Protein AF-A0A3D4EHB1-F1 (afdb_monomer_lite)

pLDDT: mean 96.46, std 2.68, range [78.94, 98.44]

Sequence (70 aa):
MDVVRTAIRVGAEEAYIVYRRSADEMPADKEEVAEAIEEGVKFCYLNAPVEILGDKNGKVNGLKVEIMEL

Secondary structure (DSSP, 8-state):
-HHHHHHHHTT-S--EEE-SS-STT--S-HHHHHHHHHTTPEEETTEEEEEEEE-TTS-EEEEEEEEP--

Structure (mmCIF, N/CA/C/O backbone):
data_AF-A0A3D4EHB1-F1
#
_entry.id   AF-A0A3D4EHB1-F1
#
loop_
_atom_site.group_PDB
_atom_site.id
_atom_site.type_symbol
_atom_site.label_atom_id
_atom_site.label_alt_id
_atom_site.label_comp_id
_atom_site.label_asym_id
_atom_site.label_entity_id
_atom_site.label_seq_id
_atom_site.pdbx_PDB_ins_code
_atom_site.Cartn_x
_atom_site.Cartn_y
_atom_site.Cartn_z
_atom_site.occupancy
_atom_site.B_iso_or_equiv
_atom_site.auth_seq_id
_atom_site.auth_comp_id
_atom_site.auth_asym_id
_atom_site.auth_atom_id
_atom_site.pdbx_PDB_model_num
ATOM 1 N N . MET A 1 1 ? 7.102 -5.644 3.265 1.00 90.88 1 MET A N 1
ATOM 2 C CA . MET A 1 1 ? 5.913 -6.492 3.070 1.00 90.88 1 MET A CA 1
ATOM 3 C C . MET A 1 1 ? 5.193 -6.741 4.397 1.00 90.88 1 MET A C 1
ATOM 5 O O . MET A 1 1 ? 3.978 -6.614 4.470 1.00 90.88 1 MET A O 1
ATOM 9 N N . ASP A 1 2 ? 5.942 -6.935 5.482 1.00 93.81 2 ASP A N 1
ATOM 10 C CA . ASP A 1 2 ? 5.432 -7.204 6.841 1.00 93.81 2 ASP A CA 1
ATOM 11 C C . ASP A 1 2 ? 4.395 -6.208 7.378 1.00 93.81 2 ASP A C 1
ATOM 13 O O . ASP A 1 2 ? 3.365 -6.607 7.923 1.00 93.81 2 ASP A O 1
ATOM 17 N N . VAL A 1 3 ? 4.647 -4.903 7.221 1.00 96.31 3 VAL A N 1
ATOM 18 C CA . VAL A 1 3 ? 3.799 -3.852 7.814 1.00 96.31 3 VAL A CA 1
ATOM 19 C C . VAL A 1 3 ? 2.388 -3.874 7.226 1.00 96.31 3 VAL A C 1
ATOM 21 O O . VAL A 1 3 ? 1.412 -3.795 7.968 1.00 96.31 3 VAL A O 1
ATOM 24 N N . VAL A 1 4 ? 2.267 -4.012 5.903 1.00 96.88 4 VAL A N 1
ATOM 25 C CA . VAL A 1 4 ? 0.966 -3.952 5.224 1.00 96.88 4 VAL A CA 1
ATOM 26 C C . VAL A 1 4 ? 0.125 -5.203 5.503 1.00 96.88 4 VAL A C 1
ATOM 28 O O . VAL A 1 4 ? -1.064 -5.082 5.780 1.00 96.88 4 VAL A O 1
ATOM 31 N N . ARG A 1 5 ? 0.747 -6.390 5.553 1.00 96.31 5 ARG A N 1
ATOM 32 C CA . ARG A 1 5 ? 0.076 -7.646 5.936 1.00 96.31 5 ARG A CA 1
ATOM 33 C C . ARG A 1 5 ? -0.365 -7.613 7.397 1.00 96.31 5 ARG A C 1
ATOM 35 O O . ARG A 1 5 ? -1.480 -8.002 7.731 1.00 96.31 5 ARG A O 1
ATOM 42 N N . THR A 1 6 ? 0.474 -7.063 8.278 1.00 97.44 6 THR A N 1
ATOM 43 C CA . THR A 1 6 ? 0.098 -6.839 9.681 1.00 97.44 6 THR A CA 1
ATOM 44 C C . THR A 1 6 ? -1.111 -5.911 9.788 1.00 97.44 6 THR A C 1
ATOM 46 O O . THR A 1 6 ? -2.014 -6.214 10.560 1.00 97.44 6 THR A O 1
ATOM 49 N N . ALA A 1 7 ? -1.176 -4.834 8.992 1.00 97.50 7 ALA A N 1
ATOM 50 C CA . ALA A 1 7 ? -2.320 -3.918 8.975 1.00 97.50 7 ALA A CA 1
ATOM 51 C C . ALA A 1 7 ? -3.639 -4.642 8.644 1.00 97.50 7 ALA A C 1
ATOM 53 O O . ALA A 1 7 ? -4.635 -4.442 9.337 1.00 97.50 7 ALA A O 1
ATOM 54 N N . ILE A 1 8 ? -3.626 -5.538 7.651 1.00 96.75 8 ILE A N 1
ATOM 55 C CA . ILE A 1 8 ? -4.784 -6.381 7.310 1.00 96.75 8 ILE A CA 1
ATOM 56 C C . ILE A 1 8 ? -5.175 -7.261 8.504 1.00 96.75 8 ILE A C 1
ATOM 58 O O . ILE A 1 8 ? -6.327 -7.265 8.931 1.00 96.75 8 ILE A O 1
ATOM 62 N N . ARG A 1 9 ? -4.206 -7.957 9.107 1.00 96.25 9 ARG A N 1
ATOM 63 C CA . ARG A 1 9 ? -4.448 -8.890 10.224 1.00 96.25 9 ARG A CA 1
ATOM 64 C C . ARG A 1 9 ? -4.979 -8.209 11.489 1.00 96.25 9 ARG A C 1
ATOM 66 O O . ARG A 1 9 ? -5.675 -8.856 12.267 1.00 96.25 9 ARG A O 1
ATOM 73 N N . VAL A 1 10 ? -4.680 -6.924 11.700 1.00 97.56 10 VAL A N 1
ATOM 74 C CA . VAL A 1 10 ? -5.239 -6.130 12.814 1.00 97.56 10 VAL A CA 1
ATOM 75 C C . VAL A 1 10 ? -6.573 -5.454 12.471 1.00 97.56 10 VAL A C 1
ATOM 77 O O . VAL A 1 10 ? -7.092 -4.691 13.283 1.00 97.56 10 VAL A O 1
ATOM 80 N N . GLY A 1 11 ? -7.152 -5.752 11.303 1.00 97.06 11 GLY A N 1
ATOM 81 C CA . GLY A 1 11 ? -8.509 -5.355 10.933 1.00 97.06 11 GLY A CA 1
ATOM 82 C C . GLY A 1 11 ? -8.612 -4.103 10.065 1.00 97.06 11 GLY A C 1
ATOM 83 O O . GLY A 1 11 ? -9.665 -3.468 10.064 1.00 97.06 11 GLY A O 1
ATOM 84 N N . ALA A 1 12 ? -7.555 -3.717 9.341 1.00 97.69 12 ALA A N 1
ATOM 85 C CA . ALA A 1 12 ? -7.696 -2.705 8.296 1.00 97.69 12 ALA A CA 1
ATOM 86 C C . ALA A 1 12 ? -8.647 -3.209 7.198 1.00 97.69 12 ALA A C 1
ATOM 88 O O . ALA A 1 12 ? -8.481 -4.319 6.699 1.00 97.69 12 ALA A O 1
ATOM 89 N N . GLU A 1 13 ? -9.623 -2.382 6.811 1.00 97.25 13 GLU A N 1
ATOM 90 C CA . GLU A 1 13 ? -10.570 -2.705 5.733 1.00 97.25 13 GLU A CA 1
ATOM 91 C C . GLU A 1 13 ? -9.851 -2.868 4.388 1.00 97.25 13 GLU A C 1
ATOM 93 O O . GLU A 1 13 ? -10.127 -3.794 3.631 1.00 97.25 13 GLU A O 1
ATOM 98 N N . GLU A 1 14 ? -8.880 -1.994 4.118 1.00 97.19 14 GLU A N 1
ATOM 99 C CA . GLU A 1 14 ? -8.027 -2.054 2.938 1.00 97.19 14 GLU A CA 1
ATOM 100 C C . GLU A 1 14 ? -6.597 -1.650 3.303 1.00 97.19 14 GLU A C 1
ATOM 102 O O . GLU A 1 14 ? -6.378 -0.771 4.142 1.00 97.19 14 GLU A O 1
ATOM 107 N N . ALA A 1 15 ? -5.612 -2.261 2.645 1.00 97.75 15 ALA A N 1
ATOM 108 C CA . ALA A 1 15 ? -4.206 -1.949 2.856 1.00 97.75 15 ALA A CA 1
ATOM 109 C C . ALA A 1 15 ? -3.471 -1.837 1.517 1.00 97.75 15 ALA A C 1
ATOM 111 O O . ALA A 1 15 ? -3.623 -2.679 0.630 1.00 97.75 15 ALA A O 1
ATOM 112 N N . TYR A 1 16 ? -2.673 -0.778 1.380 1.00 98.06 16 TYR A N 1
ATOM 113 C CA . TYR A 1 16 ? -2.035 -0.395 0.126 1.00 98.06 16 TYR A CA 1
ATOM 114 C C . TYR A 1 16 ? -0.514 -0.333 0.274 1.00 98.06 16 TYR A C 1
ATOM 116 O O . TYR A 1 16 ? 0.001 0.226 1.243 1.00 98.06 16 TYR A O 1
ATOM 124 N N . ILE A 1 17 ? 0.208 -0.834 -0.727 1.00 97.69 17 ILE A N 1
ATOM 125 C CA . ILE A 1 17 ? 1.614 -0.504 -0.963 1.00 97.69 17 ILE A CA 1
ATOM 126 C C . ILE A 1 17 ? 1.682 0.545 -2.063 1.00 97.69 17 ILE A C 1
ATOM 128 O O . ILE A 1 17 ? 1.335 0.281 -3.210 1.00 97.69 17 ILE A O 1
ATOM 132 N N . VAL A 1 18 ? 2.185 1.724 -1.712 1.00 97.94 18 VAL A N 1
ATOM 133 C CA . VAL A 1 18 ? 2.500 2.796 -2.659 1.00 97.94 18 VAL A CA 1
ATOM 134 C C . VAL A 1 18 ? 3.980 2.701 -3.000 1.00 97.94 18 VAL A C 1
ATOM 136 O O . VAL A 1 18 ? 4.832 2.872 -2.124 1.00 97.94 18 VAL A O 1
ATOM 139 N N . TYR A 1 19 ? 4.291 2.378 -4.254 1.00 97.50 19 TYR A N 1
ATOM 140 C CA . TYR A 1 19 ? 5.655 2.107 -4.693 1.00 97.50 19 TYR A CA 1
ATOM 141 C C . TYR A 1 19 ? 6.023 2.933 -5.920 1.00 97.50 19 TYR A C 1
ATOM 143 O O . TYR A 1 19 ? 5.374 2.863 -6.957 1.00 97.50 19 TYR A O 1
ATOM 151 N N . ARG A 1 20 ? 7.121 3.683 -5.816 1.00 97.31 20 ARG A N 1
ATOM 152 C CA . ARG A 1 20 ? 7.580 4.625 -6.850 1.00 97.31 20 ARG A CA 1
ATOM 153 C C . ARG A 1 20 ? 8.182 3.974 -8.104 1.00 97.31 20 ARG A C 1
ATOM 155 O O . ARG A 1 20 ? 8.623 4.680 -8.994 1.00 97.31 20 ARG A O 1
ATOM 162 N N . ARG A 1 21 ? 8.305 2.648 -8.148 1.00 97.06 21 ARG A N 1
ATOM 163 C CA . ARG A 1 21 ? 8.888 1.913 -9.283 1.00 97.06 21 ARG A CA 1
ATOM 164 C C . ARG A 1 21 ? 7.902 0.880 -9.814 1.00 97.06 21 ARG A C 1
ATOM 166 O O . ARG A 1 21 ? 6.823 0.700 -9.238 1.00 97.06 21 ARG A O 1
ATOM 173 N N . SER A 1 22 ? 8.274 0.217 -10.903 1.00 96.69 22 SER A N 1
ATOM 174 C CA . SER A 1 22 ? 7.512 -0.905 -11.452 1.00 96.69 22 SER A CA 1
ATOM 175 C C . SER A 1 22 ? 7.552 -2.137 -10.538 1.00 96.69 22 SER A C 1
ATOM 177 O O . SER A 1 22 ? 8.335 -2.212 -9.587 1.00 96.69 22 SER A O 1
ATOM 179 N N . ALA A 1 23 ? 6.699 -3.119 -10.834 1.00 94.88 23 ALA A N 1
ATOM 180 C CA . ALA A 1 23 ? 6.718 -4.416 -10.162 1.00 94.88 23 ALA A CA 1
ATOM 181 C C . ALA A 1 23 ? 8.045 -5.167 -10.378 1.00 94.88 23 ALA A C 1
ATOM 183 O O . ALA A 1 23 ? 8.544 -5.788 -9.444 1.00 94.88 23 ALA A O 1
ATOM 184 N N . ASP A 1 24 ? 8.644 -5.054 -11.567 1.00 94.94 24 ASP A N 1
ATOM 185 C CA . ASP A 1 24 ? 9.889 -5.748 -11.929 1.00 94.94 24 ASP A CA 1
ATOM 186 C C . ASP A 1 24 ? 11.107 -5.230 -11.155 1.00 94.94 24 ASP A C 1
ATOM 188 O O . ASP A 1 24 ? 12.082 -5.949 -10.942 1.00 94.94 24 ASP A O 1
ATOM 192 N N . GLU A 1 25 ? 11.048 -3.979 -10.704 1.00 95.44 25 GLU A N 1
ATOM 193 C CA . GLU A 1 25 ? 12.093 -3.343 -9.903 1.00 95.44 25 GLU A CA 1
ATOM 194 C C . GLU A 1 25 ? 11.904 -3.545 -8.393 1.00 95.44 25 GLU A C 1
ATOM 196 O O . GLU A 1 25 ? 12.701 -3.031 -7.597 1.00 95.44 25 GLU A O 1
ATOM 201 N N . MET A 1 26 ? 10.840 -4.243 -7.977 1.00 95.25 26 MET A N 1
ATOM 202 C CA . MET A 1 26 ? 10.566 -4.502 -6.570 1.00 95.25 26 MET A CA 1
ATOM 203 C C . MET A 1 26 ? 11.639 -5.440 -5.991 1.00 95.25 26 MET A C 1
ATOM 205 O O . MET A 1 26 ? 11.792 -6.560 -6.468 1.00 95.25 26 MET A O 1
ATOM 209 N N . PRO A 1 27 ? 12.368 -5.027 -4.936 1.00 94.88 27 PRO A N 1
ATOM 210 C CA . PRO A 1 27 ? 13.447 -5.832 -4.362 1.00 94.88 27 PRO A CA 1
ATOM 211 C C . PRO A 1 27 ? 12.949 -6.928 -3.409 1.00 94.88 27 PRO A C 1
ATOM 213 O O . PRO A 1 27 ? 13.765 -7.670 -2.873 1.00 94.88 27 PRO A O 1
ATOM 216 N N . ALA A 1 28 ? 11.644 -6.966 -3.125 1.00 93.50 28 ALA A N 1
ATOM 217 C CA . ALA A 1 28 ? 11.049 -7.958 -2.239 1.00 93.50 28 ALA A CA 1
ATOM 218 C C . ALA A 1 28 ? 11.043 -9.339 -2.904 1.00 93.50 28 ALA A C 1
ATOM 220 O O . ALA A 1 28 ? 10.984 -9.441 -4.132 1.00 93.50 28 ALA A O 1
ATOM 221 N N . ASP A 1 29 ? 11.085 -10.388 -2.085 1.00 96.00 29 ASP A N 1
ATOM 222 C CA . ASP A 1 29 ? 10.995 -11.752 -2.590 1.00 96.00 29 ASP A CA 1
ATOM 223 C C . ASP A 1 29 ? 9.649 -11.975 -3.302 1.00 96.00 29 ASP A C 1
ATOM 225 O O . ASP A 1 29 ? 8.605 -11.472 -2.876 1.00 96.00 29 ASP A O 1
ATOM 229 N N . LYS A 1 30 ? 9.667 -12.714 -4.415 1.00 94.38 30 LYS A N 1
ATOM 230 C CA . LYS A 1 30 ? 8.465 -12.963 -5.221 1.00 94.38 30 LYS A CA 1
ATOM 231 C C . LYS A 1 30 ? 7.409 -13.749 -4.449 1.00 94.38 30 LYS A C 1
ATOM 233 O O . LYS A 1 30 ? 6.224 -13.513 -4.668 1.00 94.38 30 LYS A O 1
ATOM 238 N N . GLU A 1 31 ? 7.828 -14.653 -3.570 1.00 95.88 31 GLU A N 1
ATOM 239 C CA . GLU A 1 31 ? 6.933 -15.422 -2.710 1.00 95.88 31 GLU A CA 1
ATOM 240 C C . GLU A 1 31 ? 6.258 -14.500 -1.687 1.00 95.88 31 GLU A C 1
ATOM 242 O O . GLU A 1 31 ? 5.034 -14.494 -1.593 1.00 95.88 31 GLU A O 1
ATOM 247 N N . GLU A 1 32 ? 7.006 -13.596 -1.042 1.00 95.25 32 GLU A N 1
ATOM 248 C CA . GLU A 1 32 ? 6.426 -12.607 -0.116 1.00 95.25 32 GLU A CA 1
ATOM 249 C C . GLU A 1 32 ? 5.425 -11.664 -0.797 1.00 95.25 32 GLU A C 1
ATOM 251 O O . GLU A 1 32 ? 4.419 -11.275 -0.196 1.00 95.25 32 GLU A O 1
ATOM 256 N N . VAL A 1 33 ? 5.699 -11.264 -2.042 1.00 96.06 33 VAL A N 1
ATOM 257 C CA . VAL A 1 33 ? 4.776 -10.439 -2.832 1.00 96.06 33 VAL A CA 1
ATOM 258 C C . VAL A 1 33 ? 3.517 -11.230 -3.185 1.00 96.06 33 VAL A C 1
ATOM 260 O O . VAL A 1 33 ? 2.419 -10.690 -3.062 1.00 96.06 33 VAL A O 1
ATOM 263 N N . ALA A 1 34 ? 3.651 -12.499 -3.579 1.00 95.88 34 ALA A N 1
ATOM 264 C CA . ALA A 1 34 ? 2.514 -13.362 -3.887 1.00 95.88 34 ALA A CA 1
ATOM 265 C C . ALA A 1 34 ? 1.624 -13.593 -2.656 1.00 95.88 34 ALA A C 1
ATOM 267 O O . ALA A 1 34 ? 0.414 -13.396 -2.741 1.00 95.88 34 ALA A O 1
ATOM 268 N N . GLU A 1 35 ? 2.217 -13.902 -1.501 1.00 96.31 35 GLU A N 1
ATOM 269 C CA . GLU A 1 35 ? 1.492 -14.044 -0.234 1.00 96.31 35 GLU A CA 1
ATOM 270 C C . GLU A 1 35 ? 0.768 -12.751 0.166 1.00 96.31 35 GLU A C 1
ATOM 272 O O . GLU A 1 35 ? -0.354 -12.779 0.668 1.00 96.31 35 GLU A O 1
ATOM 277 N N . ALA A 1 36 ? 1.390 -11.590 -0.057 1.00 96.50 36 ALA A N 1
ATOM 278 C CA . ALA A 1 36 ? 0.755 -10.306 0.216 1.00 96.50 36 ALA A CA 1
ATOM 279 C C . ALA A 1 36 ? -0.456 -10.053 -0.692 1.00 96.50 36 ALA A C 1
ATOM 281 O O . ALA A 1 36 ? -1.484 -9.570 -0.218 1.00 96.50 36 ALA A O 1
ATOM 282 N N . ILE A 1 37 ? -0.349 -10.387 -1.981 1.00 95.69 37 ILE A N 1
ATOM 283 C CA . ILE A 1 37 ? -1.468 -10.302 -2.926 1.00 95.69 37 ILE A CA 1
ATOM 284 C C . ILE A 1 37 ? -2.595 -11.256 -2.501 1.00 95.69 37 ILE A C 1
ATOM 286 O O . ILE A 1 37 ? -3.757 -10.853 -2.519 1.00 95.69 37 ILE A O 1
ATOM 290 N N . GLU A 1 38 ? -2.269 -12.479 -2.073 1.00 96.50 38 GLU A N 1
ATOM 291 C CA . GLU A 1 38 ? -3.244 -13.461 -1.573 1.00 96.50 38 GLU A CA 1
ATOM 292 C C . GLU A 1 38 ? -3.964 -12.977 -0.303 1.00 96.50 38 GLU A C 1
ATOM 294 O O . GLU A 1 38 ? -5.175 -13.154 -0.173 1.00 96.50 3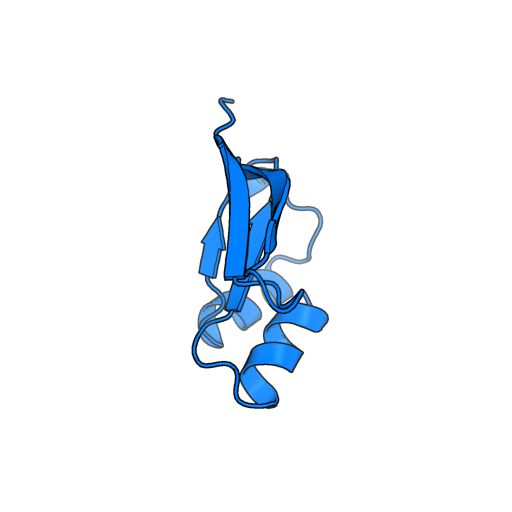8 GLU A O 1
ATOM 299 N N . GLU A 1 39 ? -3.260 -12.278 0.594 1.00 96.56 39 GLU A N 1
ATOM 300 C CA . GLU A 1 39 ? -3.859 -11.627 1.769 1.00 96.56 39 GLU A CA 1
ATOM 301 C C . GLU A 1 39 ? -4.702 -10.383 1.430 1.00 96.56 39 GLU A C 1
ATOM 303 O O . GLU A 1 39 ? -5.344 -9.825 2.319 1.00 96.56 39 GLU A O 1
ATOM 308 N N . GLY A 1 40 ? -4.739 -9.947 0.166 1.00 96.38 40 GLY A N 1
ATOM 309 C CA . GLY A 1 40 ? -5.557 -8.820 -0.291 1.00 96.38 40 GLY A CA 1
ATOM 310 C C . GLY A 1 40 ? -4.851 -7.461 -0.275 1.00 96.38 40 GLY A C 1
ATOM 311 O O . GLY A 1 40 ? -5.514 -6.424 -0.360 1.00 96.38 40 GLY A O 1
ATOM 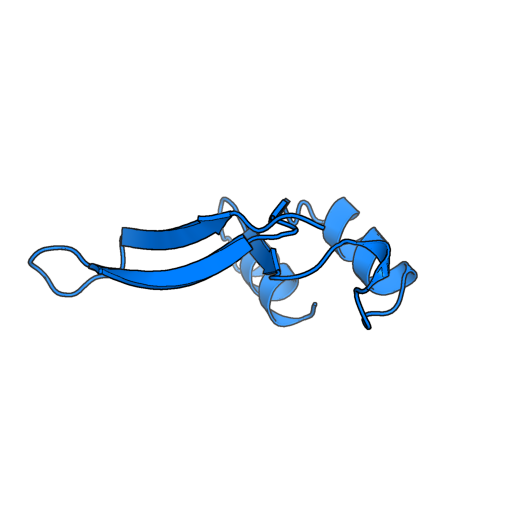312 N N . VAL A 1 41 ? -3.516 -7.429 -0.184 1.00 97.88 41 VAL A N 1
ATOM 313 C CA . VAL A 1 41 ? -2.740 -6.186 -0.310 1.00 97.88 41 VAL A CA 1
ATOM 314 C C . VAL A 1 41 ? -2.908 -5.599 -1.712 1.00 97.88 41 VAL A C 1
ATOM 316 O O . VAL A 1 41 ? -2.693 -6.270 -2.722 1.00 97.88 41 VAL A O 1
ATOM 319 N N . LYS A 1 42 ? -3.227 -4.305 -1.782 1.00 97.81 42 LYS A N 1
ATOM 320 C CA . LYS A 1 42 ? -3.353 -3.560 -3.040 1.00 97.81 42 LYS A CA 1
ATOM 321 C C . LYS A 1 42 ? -2.036 -2.873 -3.390 1.00 97.81 42 LYS A C 1
ATOM 323 O O . LYS A 1 42 ? -1.485 -2.126 -2.584 1.00 97.81 42 LYS A O 1
ATOM 328 N N . PHE A 1 43 ? -1.537 -3.085 -4.603 1.00 97.69 43 PHE A N 1
ATOM 329 C CA . PHE A 1 43 ? -0.282 -2.491 -5.062 1.00 97.69 43 PHE A CA 1
ATOM 330 C C . PHE A 1 43 ? -0.527 -1.316 -6.010 1.00 97.69 43 PHE A C 1
ATOM 332 O O . PHE A 1 43 ? -1.165 -1.459 -7.050 1.00 97.69 43 PHE A O 1
ATOM 339 N N . CYS A 1 44 ? 0.044 -0.167 -5.662 1.00 97.44 44 CYS A N 1
ATOM 340 C CA . CYS A 1 44 ? 0.078 1.044 -6.470 1.00 97.44 44 CYS A CA 1
ATOM 341 C C . CYS A 1 44 ? 1.519 1.265 -6.954 1.00 97.44 44 CYS A C 1
ATOM 343 O O . CYS A 1 44 ? 2.289 1.994 -6.326 1.00 97.44 44 CYS A O 1
ATOM 345 N N . TYR A 1 45 ? 1.897 0.594 -8.044 1.00 97.56 45 TYR A N 1
ATOM 346 C CA . TYR A 1 45 ? 3.196 0.777 -8.709 1.00 97.56 45 TYR A CA 1
ATOM 347 C C . TYR A 1 45 ? 3.273 2.125 -9.420 1.00 97.56 45 TYR A C 1
ATOM 349 O O . TYR A 1 45 ? 2.237 2.700 -9.745 1.00 97.56 45 TYR A O 1
ATOM 357 N N . LEU A 1 46 ? 4.488 2.617 -9.674 1.00 98.00 46 LEU A N 1
ATOM 358 C CA . LEU A 1 46 ? 4.724 3.930 -10.288 1.00 98.00 46 LEU A CA 1
ATOM 359 C C . LEU A 1 46 ? 3.969 5.070 -9.575 1.00 98.00 46 LEU A C 1
ATOM 361 O O . LEU A 1 46 ? 3.467 5.992 -10.204 1.00 98.00 46 LEU A O 1
ATOM 365 N N . ASN A 1 47 ? 3.866 5.003 -8.248 1.00 98.38 47 ASN A N 1
ATOM 366 C CA . ASN A 1 47 ? 3.272 6.052 -7.423 1.00 98.38 47 ASN A CA 1
ATOM 367 C C . ASN A 1 47 ? 4.295 6.544 -6.395 1.00 98.38 47 ASN A C 1
ATOM 369 O O . ASN A 1 47 ? 4.757 5.772 -5.549 1.00 98.38 47 ASN A O 1
ATOM 373 N N . ALA A 1 48 ? 4.632 7.832 -6.432 1.00 98.00 48 ALA A N 1
ATOM 374 C CA . ALA A 1 48 ? 5.502 8.467 -5.447 1.00 98.00 48 ALA A CA 1
ATOM 375 C C . ALA A 1 48 ? 4.678 9.329 -4.473 1.00 98.00 48 ALA A C 1
ATOM 377 O O . ALA A 1 48 ? 3.940 10.204 -4.921 1.00 98.00 48 ALA A O 1
ATOM 378 N N . PRO A 1 49 ? 4.775 9.128 -3.146 1.00 97.81 49 PRO A N 1
ATOM 379 C CA . PRO A 1 49 ? 4.095 9.989 -2.183 1.00 97.81 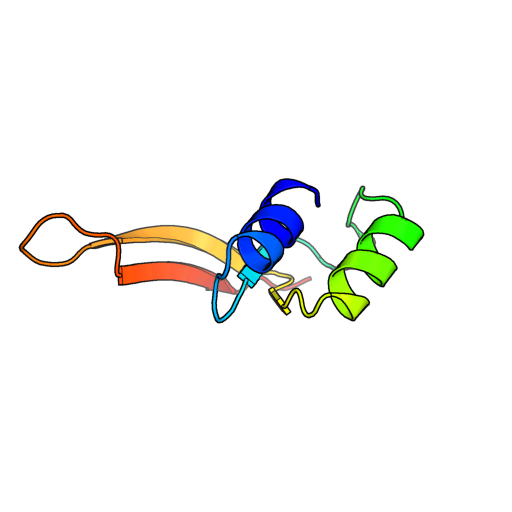49 PRO A CA 1
ATOM 380 C C . PRO A 1 49 ? 4.698 11.399 -2.191 1.00 97.81 49 PRO A C 1
ATOM 382 O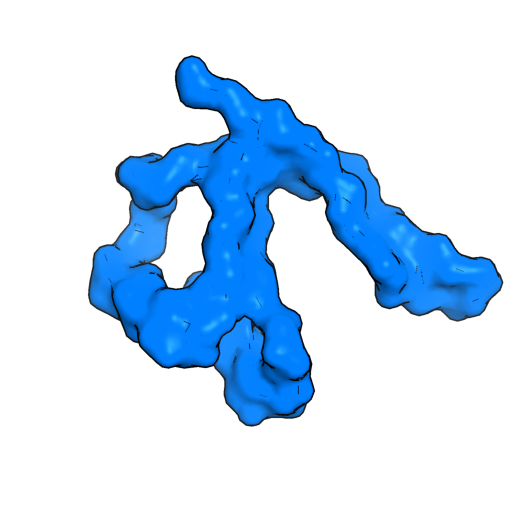 O . PRO A 1 49 ? 5.917 11.548 -2.120 1.00 97.81 49 PRO A O 1
ATOM 385 N N . VAL A 1 50 ? 3.843 12.424 -2.231 1.00 98.19 50 VAL A N 1
ATOM 386 C CA . VAL A 1 50 ? 4.267 13.837 -2.248 1.00 98.19 50 VAL A CA 1
ATOM 387 C C . VAL A 1 50 ? 3.721 14.649 -1.076 1.00 98.19 50 VAL A C 1
ATOM 389 O O . VAL A 1 50 ? 4.340 15.632 -0.680 1.00 98.19 50 VAL A O 1
ATOM 392 N N . GLU A 1 51 ? 2.585 14.252 -0.497 1.00 98.31 51 GLU A N 1
ATOM 393 C CA . GLU A 1 51 ? 1.957 14.993 0.603 1.00 98.31 51 GLU A CA 1
ATOM 394 C C . GLU A 1 51 ? 1.035 14.089 1.433 1.00 98.31 51 GLU A C 1
ATOM 396 O O . GLU A 1 51 ? 0.256 13.313 0.877 1.00 98.31 51 GLU A O 1
ATOM 401 N N . ILE A 1 52 ? 1.091 14.204 2.763 1.00 98.19 52 ILE A N 1
ATOM 402 C CA . ILE A 1 52 ? 0.116 13.585 3.673 1.00 98.19 52 ILE A CA 1
ATOM 403 C C . ILE A 1 52 ? -0.978 14.614 3.951 1.00 98.19 52 ILE A C 1
ATOM 405 O O . ILE A 1 52 ? -0.692 15.704 4.442 1.00 98.19 52 ILE A O 1
ATOM 409 N N . LEU A 1 53 ? -2.225 14.2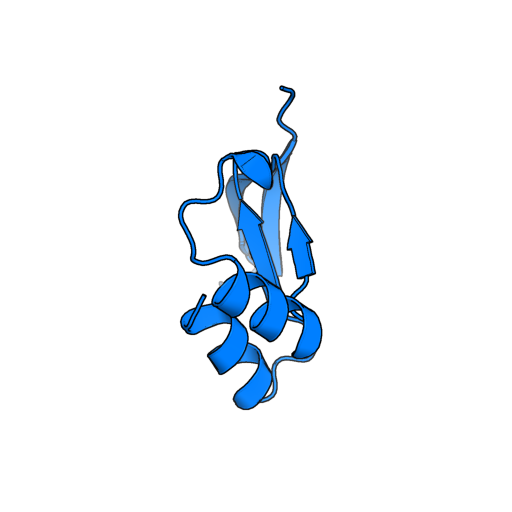57 3.658 1.00 98.25 53 LEU A N 1
ATOM 410 C CA . LEU A 1 53 ? -3.383 15.118 3.872 1.00 98.25 53 LEU A CA 1
ATOM 411 C C . LEU A 1 53 ? -3.994 14.852 5.250 1.00 98.25 53 LEU A C 1
ATOM 413 O O . LEU A 1 53 ? -4.027 13.712 5.724 1.00 98.25 53 LEU A O 1
ATOM 417 N N . GLY A 1 54 ? -4.493 15.913 5.885 1.00 97.94 54 GLY A N 1
ATOM 418 C CA . GLY A 1 54 ? -5.139 15.848 7.190 1.00 97.94 54 GLY A CA 1
ATOM 419 C C . GLY A 1 54 ? -6.449 16.628 7.241 1.00 97.94 54 GLY A C 1
ATOM 420 O O . GLY A 1 54 ? -6.664 17.577 6.487 1.00 97.94 54 GLY A O 1
ATOM 421 N N . ASP A 1 55 ? -7.336 16.227 8.147 1.00 97.38 55 ASP A N 1
ATOM 422 C CA . ASP A 1 55 ? -8.550 16.967 8.468 1.00 97.38 55 ASP A CA 1
ATOM 423 C C . ASP A 1 55 ? -8.272 18.141 9.430 1.00 97.38 55 ASP A C 1
ATOM 425 O O . ASP A 1 55 ? -7.181 18.307 9.980 1.00 97.38 55 ASP A O 1
ATOM 429 N N . LYS A 1 56 ? -9.301 18.956 9.685 1.00 96.88 56 LYS A N 1
ATOM 430 C CA . LYS A 1 56 ? -9.228 20.098 10.616 1.00 96.88 56 LYS A CA 1
ATOM 431 C C . LYS A 1 56 ? -8.902 19.721 12.071 1.00 96.88 56 LYS A C 1
ATOM 433 O O . LYS A 1 56 ? -8.614 20.609 12.866 1.00 96.88 56 LYS A O 1
ATOM 438 N N . ASN A 1 57 ? -8.993 18.440 12.430 1.00 97.00 57 ASN A N 1
ATOM 439 C CA . ASN A 1 57 ? -8.708 17.916 13.765 1.00 97.00 57 ASN A CA 1
ATOM 440 C C . ASN A 1 57 ? -7.307 17.281 13.846 1.00 97.00 57 ASN A C 1
ATOM 442 O O . ASN A 1 57 ? -6.967 16.695 14.874 1.00 97.00 57 ASN A O 1
ATOM 446 N N . GLY A 1 58 ? -6.508 17.366 12.777 1.00 95.75 58 GLY A N 1
ATOM 447 C CA . GLY A 1 58 ? -5.162 16.801 12.710 1.00 95.75 58 GLY A CA 1
ATOM 448 C C . GLY A 1 58 ? -5.122 15.294 12.446 1.00 95.75 58 GLY A C 1
ATOM 449 O O . GLY A 1 58 ? -4.087 14.672 12.678 1.00 95.75 58 GLY A O 1
ATOM 450 N N . LYS A 1 59 ? -6.218 14.680 11.978 1.00 98.06 59 LYS A N 1
ATOM 451 C CA . LYS A 1 59 ? -6.235 13.263 11.583 1.00 98.06 59 LYS A CA 1
ATOM 452 C C . LYS A 1 59 ? -5.892 13.109 10.109 1.00 98.06 59 LYS A C 1
ATOM 454 O O . LYS A 1 59 ? -6.458 13.806 9.274 1.00 98.06 59 LYS A O 1
ATOM 459 N N . VAL A 1 60 ? -5.019 12.153 9.790 1.00 97.94 60 VAL A N 1
ATOM 460 C CA . VAL A 1 60 ? -4.701 11.794 8.400 1.00 97.94 60 VAL A CA 1
ATOM 461 C C . VAL A 1 60 ? -5.957 11.273 7.702 1.00 97.94 60 VAL A C 1
ATOM 463 O O . VAL A 1 60 ? -6.660 10.425 8.250 1.00 97.94 60 VAL A O 1
ATOM 466 N N . ASN A 1 61 ? -6.233 11.773 6.499 1.00 97.50 61 ASN A N 1
ATOM 467 C CA . ASN A 1 61 ? -7.392 11.365 5.697 1.00 97.50 61 ASN A CA 1
ATOM 468 C C . ASN A 1 61 ? -7.066 11.112 4.216 1.00 97.50 61 ASN A C 1
ATOM 470 O O . ASN A 1 61 ? -7.964 10.786 3.444 1.00 97.50 61 ASN A O 1
ATOM 474 N N . GLY A 1 62 ? -5.802 11.246 3.812 1.00 97.62 62 GLY A N 1
ATOM 475 C CA . GLY A 1 62 ? -5.383 10.968 2.447 1.00 97.62 62 GLY A CA 1
ATOM 476 C C . GLY A 1 62 ? -3.873 11.028 2.264 1.00 97.62 62 GLY A C 1
ATOM 477 O O . GLY A 1 62 ? -3.145 11.598 3.077 1.00 97.62 62 GLY A O 1
ATOM 478 N N . LEU A 1 63 ? -3.412 10.444 1.163 1.00 98.19 63 LEU A N 1
ATOM 479 C CA . LEU A 1 63 ? -2.035 10.524 0.697 1.00 98.19 63 LEU A CA 1
ATOM 480 C C . LEU A 1 63 ? -2.070 10.997 -0.752 1.00 98.19 63 LEU A C 1
ATOM 482 O O . LEU A 1 63 ? -2.623 10.319 -1.618 1.00 98.19 63 LEU A O 1
ATOM 486 N N . LYS A 1 64 ? -1.497 12.168 -1.014 1.00 98.44 64 LYS A N 1
ATOM 487 C CA . LYS A 1 64 ? -1.312 12.656 -2.375 1.00 98.44 64 LYS A CA 1
ATOM 488 C C . LYS A 1 64 ? -0.095 11.971 -2.974 1.00 98.44 64 LYS A C 1
ATOM 490 O O . LYS A 1 64 ? 0.970 11.916 -2.350 1.00 98.44 64 LYS A O 1
ATOM 495 N N . VAL A 1 65 ? -0.260 11.485 -4.194 1.00 98.44 65 VAL A N 1
ATOM 496 C CA . VAL A 1 65 ? 0.785 10.806 -4.954 1.00 98.44 65 VAL A CA 1
ATOM 49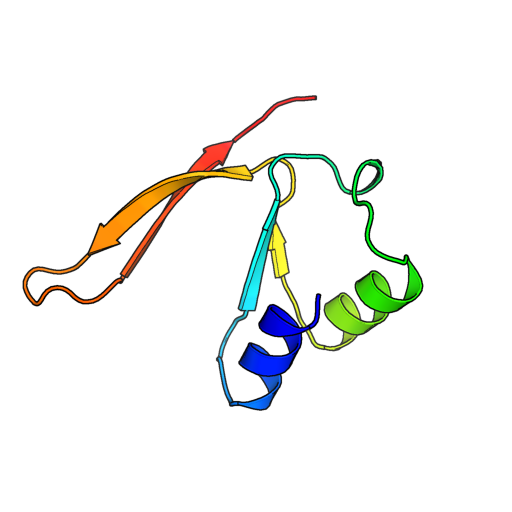7 C C . VAL A 1 65 ? 0.984 11.482 -6.303 1.00 98.44 65 VAL A C 1
ATOM 499 O O . VAL A 1 65 ? 0.057 12.073 -6.857 1.00 98.44 65 VAL A O 1
ATOM 502 N N . GLU A 1 66 ? 2.201 11.389 -6.814 1.00 98.12 66 GLU A N 1
ATOM 503 C CA . GLU A 1 66 ? 2.543 11.666 -8.202 1.00 98.12 66 GLU A CA 1
ATOM 504 C C . GLU A 1 66 ? 2.616 10.339 -8.963 1.00 98.12 66 GLU A C 1
ATOM 506 O O . GLU A 1 66 ? 3.247 9.384 -8.495 1.00 98.12 66 GLU A O 1
ATOM 511 N N . ILE A 1 67 ? 1.942 10.278 -10.114 1.00 97.62 67 ILE A N 1
ATOM 512 C CA . ILE A 1 67 ? 2.015 9.129 -11.018 1.00 97.62 67 ILE A CA 1
ATOM 513 C C . ILE A 1 67 ? 3.299 9.248 -11.825 1.00 97.62 67 ILE A C 1
ATOM 515 O O . ILE A 1 67 ? 3.556 10.276 -12.447 1.00 97.62 67 ILE A O 1
ATOM 519 N N . MET A 1 68 ? 4.092 8.188 -11.796 1.00 94.94 68 MET A N 1
ATOM 520 C CA . MET A 1 68 ? 5.355 8.090 -12.503 1.00 94.94 68 MET A CA 1
ATOM 521 C C . MET A 1 68 ? 5.174 7.348 -13.827 1.00 94.94 68 MET A C 1
ATOM 523 O O . MET A 1 68 ? 4.251 6.552 -13.999 1.00 94.94 68 MET A O 1
ATOM 527 N N . GLU A 1 69 ? 6.097 7.590 -14.746 1.00 88.88 69 GLU A N 1
ATOM 528 C CA . GLU A 1 69 ? 6.205 6.885 -16.021 1.00 88.88 69 GLU A CA 1
ATOM 529 C C . GLU A 1 69 ? 7.542 6.131 -16.062 1.00 88.88 69 GLU A C 1
ATOM 531 O O . GLU A 1 69 ? 8.489 6.508 -15.363 1.00 88.88 69 GLU A O 1
ATOM 536 N N . LEU A 1 70 ? 7.581 5.036 -16.826 1.00 78.94 70 LEU A N 1
ATOM 537 C CA . LEU A 1 70 ? 8.778 4.214 -17.045 1.00 78.94 70 LEU A CA 1
ATOM 538 C C . LEU A 1 70 ? 9.647 4.769 -18.174 1.00 78.94 70 LEU A C 1
ATOM 540 O O . LEU A 1 70 ? 9.068 5.173 -19.207 1.00 78.94 70 LEU A O 1
#

Foldseek 3Di:
DVVQLVCVVVPDPAGEDFELADPVPDPDDPVVVVVCVVSPYHYHHNWAFDDFDDDPVRHTDDTDTDRHDD

Radius of gyration: 13.47 Å; chains: 1; bounding box: 24×36×31 Å